Protein AF-A0A6N7H8V3-F1 (afdb_monomer_lite)

Structure (mmCIF, N/CA/C/O backbone):
data_AF-A0A6N7H8V3-F1
#
_entry.id   AF-A0A6N7H8V3-F1
#
loop_
_atom_site.group_PDB
_atom_site.id
_atom_site.type_symbol
_atom_site.label_atom_id
_atom_site.label_alt_id
_atom_site.label_comp_id
_atom_site.label_asym_id
_atom_site.label_entity_id
_atom_site.label_seq_id
_atom_site.pdbx_PDB_ins_code
_atom_site.Cartn_x
_atom_site.Cartn_y
_atom_site.Cartn_z
_atom_site.occupancy
_atom_site.B_iso_or_equiv
_atom_site.auth_seq_id
_atom_site.auth_comp_id
_atom_site.auth_asym_id
_atom_site.auth_atom_id
_atom_site.pdbx_PDB_model_num
ATOM 1 N N . MET A 1 1 ? 5.590 0.222 -13.158 1.00 69.69 1 MET A N 1
ATOM 2 C CA . MET A 1 1 ? 4.796 1.390 -12.684 1.00 69.69 1 MET A CA 1
ATOM 3 C C . MET A 1 1 ? 3.312 1.074 -12.876 1.00 69.69 1 MET A C 1
ATOM 5 O O . MET A 1 1 ? 2.993 0.430 -13.867 1.00 69.69 1 MET A O 1
ATOM 9 N N . TRP A 1 2 ? 2.435 1.458 -11.939 1.00 81.75 2 TRP A N 1
ATOM 10 C CA . TRP A 1 2 ? 0.995 1.142 -11.973 1.00 81.75 2 TRP A CA 1
ATOM 11 C C . TRP A 1 2 ? 0.257 1.861 -13.128 1.00 81.75 2 TRP A C 1
ATOM 13 O O . TRP A 1 2 ? 0.567 3.024 -13.385 1.00 81.75 2 TRP A O 1
ATOM 23 N N . PRO A 1 3 ? -0.699 1.212 -13.825 1.00 81.31 3 PRO A N 1
ATOM 24 C CA . PRO A 1 3 ? -1.340 1.743 -15.036 1.00 81.31 3 PRO A CA 1
ATOM 25 C C . PRO A 1 3 ? -2.416 2.812 -14.770 1.00 81.31 3 PRO A C 1
ATOM 27 O O . PRO A 1 3 ? -2.695 3.622 -15.655 1.00 81.31 3 PRO A O 1
ATOM 30 N N . GLY A 1 4 ? -2.999 2.845 -13.564 1.00 83.00 4 GLY A N 1
ATOM 31 C CA . GLY A 1 4 ? -4.024 3.815 -13.154 1.00 83.00 4 GLY A CA 1
ATOM 32 C C . GLY A 1 4 ? -5.421 3.578 -13.754 1.00 83.00 4 GLY A C 1
ATOM 33 O O . GLY A 1 4 ? -5.671 2.586 -14.439 1.00 83.00 4 GLY A O 1
ATOM 34 N N . HIS A 1 5 ? -6.334 4.531 -13.539 1.00 86.94 5 HIS A N 1
ATOM 35 C CA . HIS A 1 5 ? -7.712 4.533 -14.060 1.00 86.94 5 HIS A CA 1
ATOM 36 C C . HIS A 1 5 ? -8.558 3.368 -13.518 1.00 86.94 5 HIS A C 1
ATOM 38 O O . HIS A 1 5 ? -8.715 3.214 -12.311 1.00 86.94 5 HIS A O 1
ATOM 44 N N . GLY A 1 6 ? -9.147 2.551 -14.400 1.00 86.06 6 GLY A N 1
ATOM 45 C CA . GLY A 1 6 ? -10.011 1.437 -14.008 1.00 86.06 6 GLY A CA 1
ATOM 46 C C . GLY A 1 6 ? -9.293 0.390 -13.155 1.00 86.06 6 GLY A C 1
ATOM 47 O O . GLY A 1 6 ? -9.932 -0.267 -12.336 1.00 86.06 6 GLY A O 1
ATOM 48 N N . ASP A 1 7 ? -7.970 0.274 -13.282 1.00 90.50 7 ASP A N 1
ATOM 49 C CA . ASP A 1 7 ? -7.185 -0.661 -12.480 1.00 90.50 7 ASP A CA 1
ATOM 50 C C . ASP A 1 7 ? -7.051 -0.232 -11.014 1.00 90.50 7 ASP A C 1
ATOM 52 O O . ASP A 1 7 ? -6.832 -1.090 -10.159 1.00 90.50 7 ASP A O 1
ATOM 56 N N . ASP A 1 8 ? -7.296 1.040 -10.676 1.00 91.69 8 ASP A N 1
ATOM 57 C CA . ASP A 1 8 ? -7.287 1.523 -9.285 1.00 91.69 8 ASP A CA 1
ATOM 58 C C . ASP A 1 8 ? -8.380 0.855 -8.433 1.00 91.69 8 ASP A C 1
ATOM 60 O O . ASP A 1 8 ? -8.242 0.723 -7.213 1.00 91.69 8 ASP A O 1
ATOM 64 N N . ALA A 1 9 ? -9.424 0.312 -9.072 1.00 93.31 9 ALA A N 1
ATOM 65 C CA . ALA A 1 9 ? -10.433 -0.509 -8.408 1.00 93.31 9 ALA A CA 1
ATOM 66 C C . ALA A 1 9 ? -9.835 -1.740 -7.697 1.00 93.31 9 ALA A C 1
ATOM 68 O O . ALA A 1 9 ? -10.407 -2.214 -6.718 1.00 93.31 9 ALA A O 1
ATOM 69 N N . ARG A 1 10 ? -8.667 -2.239 -8.128 1.00 93.56 10 ARG A N 1
ATOM 70 C CA . ARG A 1 10 ? -7.961 -3.361 -7.479 1.00 93.56 10 ARG A CA 1
ATOM 71 C C . ARG A 1 10 ? -7.414 -2.968 -6.107 1.00 93.56 10 ARG A C 1
ATOM 73 O O . ARG A 1 10 ? -7.445 -3.777 -5.183 1.00 93.56 10 ARG A O 1
ATOM 80 N N . VAL A 1 11 ? -6.965 -1.720 -5.962 1.00 93.88 11 VAL A N 1
ATOM 81 C CA . VAL A 1 11 ? -6.521 -1.170 -4.674 1.00 93.88 11 VAL A CA 1
ATOM 82 C C . VAL A 1 11 ? -7.718 -1.008 -3.742 1.00 93.88 11 VAL A C 1
ATOM 84 O O . VAL A 1 11 ? -7.650 -1.402 -2.582 1.00 93.88 11 VAL A O 1
ATOM 87 N N . LEU A 1 12 ? -8.845 -0.505 -4.254 1.00 95.44 12 LEU A N 1
ATOM 88 C CA . LEU A 1 12 ? -10.082 -0.397 -3.475 1.00 95.44 12 LEU A CA 1
ATOM 89 C C . LEU A 1 12 ? -10.599 -1.770 -3.023 1.00 95.44 12 LEU A C 1
ATOM 91 O O . LEU A 1 12 ? -10.973 -1.926 -1.864 1.00 95.44 12 LEU A O 1
ATOM 95 N N . ALA A 1 13 ? -10.567 -2.773 -3.904 1.00 95.75 13 ALA A N 1
ATOM 96 C CA . ALA A 1 13 ? -10.930 -4.145 -3.561 1.00 95.75 13 ALA A CA 1
ATOM 97 C C . ALA A 1 13 ? -10.040 -4.710 -2.441 1.00 95.75 13 ALA A C 1
ATOM 99 O O . ALA A 1 13 ? -10.545 -5.352 -1.523 1.00 95.75 13 ALA A O 1
ATOM 100 N N . TRP A 1 14 ? -8.734 -4.420 -2.468 1.00 96.62 14 TRP A N 1
ATOM 101 C CA . TRP A 1 14 ? -7.826 -4.789 -1.381 1.00 96.62 14 TRP A CA 1
ATOM 102 C C . TRP A 1 14 ? -8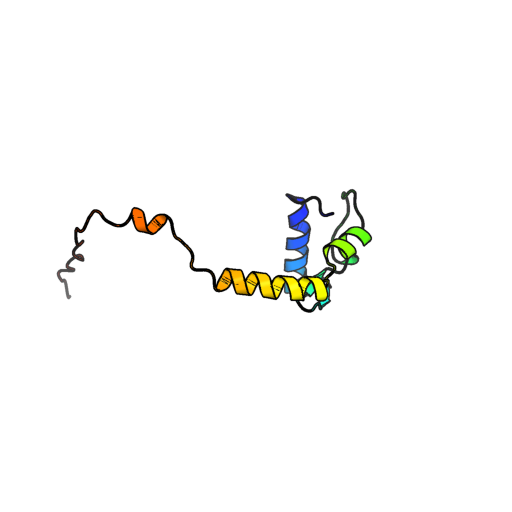.148 -4.062 -0.069 1.00 96.62 14 TRP A C 1
ATOM 104 O O . TRP A 1 14 ? -8.185 -4.704 0.976 1.00 96.62 14 TRP A O 1
ATOM 114 N N . ILE A 1 15 ? -8.445 -2.758 -0.105 1.00 96.69 15 ILE A N 1
ATOM 115 C CA . ILE A 1 15 ? -8.843 -2.000 1.096 1.00 96.69 15 ILE A CA 1
ATOM 116 C C . ILE A 1 15 ? -10.101 -2.609 1.729 1.00 96.69 15 ILE A C 1
ATOM 118 O O . ILE A 1 15 ? -10.140 -2.800 2.943 1.00 96.69 15 ILE A O 1
ATOM 122 N N . ILE A 1 16 ? -11.106 -2.951 0.918 1.00 97.56 16 ILE A N 1
ATOM 123 C CA . ILE A 1 16 ? -12.331 -3.614 1.391 1.00 97.56 16 ILE A CA 1
ATOM 124 C C . ILE A 1 16 ? -11.991 -4.968 2.014 1.00 97.56 16 ILE A C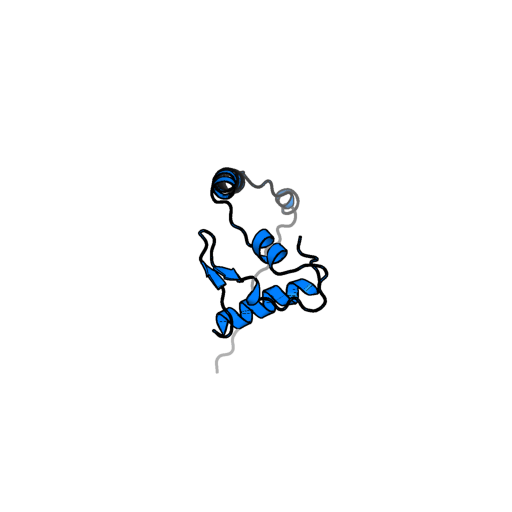 1
ATOM 126 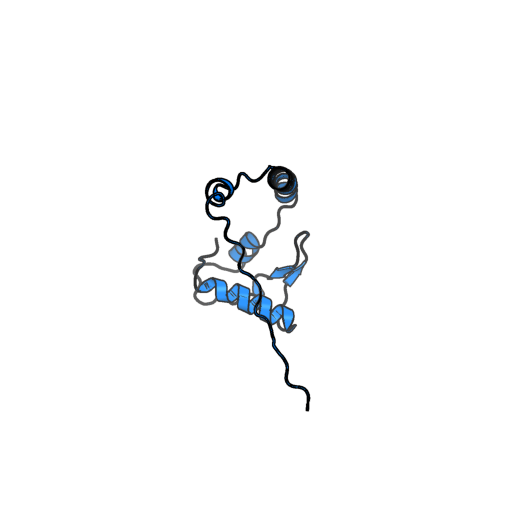O O . ILE A 1 16 ? -12.367 -5.224 3.156 1.00 97.56 16 ILE A O 1
ATOM 130 N N . GLY A 1 17 ? -11.212 -5.800 1.318 1.00 97.44 17 GLY A N 1
ATOM 131 C CA . GLY A 1 17 ? -10.805 -7.100 1.845 1.00 97.44 17 GLY A CA 1
ATOM 132 C C . GLY A 1 17 ? -9.991 -6.996 3.136 1.00 97.44 17 GLY A C 1
ATOM 133 O O . GLY A 1 17 ? -10.091 -7.857 4.005 1.00 97.44 17 GLY A O 1
ATOM 134 N N . TRP A 1 18 ? -9.214 -5.926 3.315 1.00 96.44 18 TRP A N 1
ATOM 135 C CA . TRP A 1 18 ? -8.484 -5.689 4.557 1.00 96.44 18 TRP A CA 1
ATOM 136 C C . TRP A 1 18 ? -9.433 -5.356 5.712 1.00 96.44 18 TRP A C 1
ATOM 138 O O . TRP A 1 18 ? -9.284 -5.918 6.796 1.00 96.44 18 TRP A O 1
ATOM 148 N N . ILE A 1 19 ? -10.435 -4.505 5.472 1.00 96.88 19 ILE A N 1
ATOM 149 C CA . ILE A 1 19 ? -11.478 -4.178 6.458 1.00 96.88 19 ILE A CA 1
ATOM 150 C C . ILE A 1 19 ? -12.277 -5.431 6.845 1.00 96.88 19 ILE A C 1
ATOM 152 O O . ILE A 1 19 ? -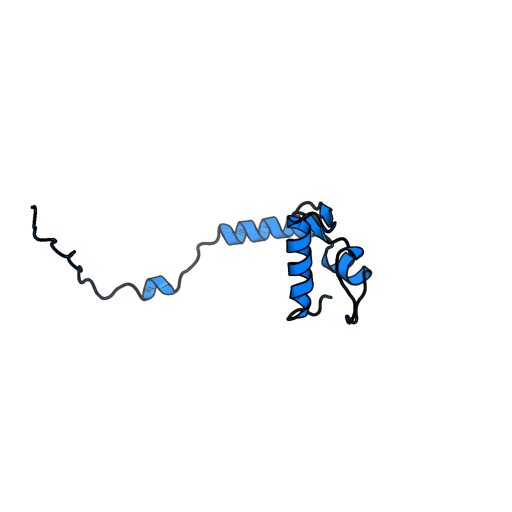12.612 -5.614 8.014 1.00 96.88 19 ILE A O 1
ATOM 156 N N . GLU A 1 20 ? -12.549 -6.310 5.882 1.00 97.81 20 GLU A N 1
ATOM 157 C CA . GLU A 1 20 ? -13.287 -7.562 6.086 1.00 97.81 20 GLU A CA 1
ATOM 158 C C . GLU A 1 20 ? -12.421 -8.715 6.626 1.00 97.81 20 GLU A C 1
ATOM 160 O O . GLU A 1 20 ? -12.949 -9.767 6.981 1.00 97.81 20 GLU A O 1
ATOM 165 N N . GLY A 1 21 ? -11.096 -8.545 6.701 1.00 96.62 21 GLY A N 1
ATOM 166 C CA . GLY A 1 21 ? -10.164 -9.590 7.137 1.00 96.62 21 GLY A CA 1
ATOM 167 C C . GLY A 1 21 ? -9.979 -10.738 6.134 1.00 96.62 21 GLY A C 1
ATOM 168 O O . GLY A 1 21 ? -9.578 -11.833 6.523 1.00 96.62 21 GLY A O 1
ATOM 169 N N . THR A 1 22 ? -10.269 -10.511 4.852 1.00 96.69 22 THR A N 1
ATOM 170 C CA . THR A 1 22 ? -10.201 -11.511 3.771 1.00 96.69 22 THR A CA 1
ATOM 171 C C . THR A 1 22 ? -8.922 -11.432 2.936 1.00 96.69 22 THR A C 1
ATOM 173 O O . THR A 1 22 ? -8.705 -12.270 2.062 1.00 96.69 22 THR A O 1
ATOM 176 N N . THR A 1 23 ? -8.051 -10.456 3.201 1.00 96.12 23 THR A N 1
ATOM 177 C CA . THR A 1 23 ? -6.769 -10.285 2.502 1.00 96.12 23 THR A CA 1
ATOM 178 C C . THR A 1 23 ? -5.632 -9.936 3.463 1.00 96.12 23 THR A C 1
ATOM 180 O O . THR A 1 23 ? -5.863 -9.638 4.638 1.00 96.12 23 THR A O 1
ATOM 183 N N . THR A 1 24 ? -4.394 -9.969 2.968 1.00 94.06 24 THR A N 1
ATOM 184 C CA . THR A 1 24 ? -3.183 -9.684 3.747 1.00 94.06 24 THR A CA 1
ATOM 185 C C . THR A 1 24 ? -2.482 -8.411 3.287 1.00 94.06 24 THR A C 1
ATOM 187 O O . THR A 1 24 ? -2.752 -7.839 2.228 1.00 94.06 24 THR A O 1
ATOM 190 N N . GLY A 1 25 ? -1.563 -7.951 4.123 1.00 94.94 25 GLY A N 1
ATOM 191 C CA . GLY A 1 25 ? -0.642 -6.875 3.818 1.00 94.94 25 GLY A CA 1
ATOM 192 C C . GLY A 1 25 ? 0.435 -6.802 4.887 1.00 94.94 25 GLY A C 1
ATOM 193 O O . GLY A 1 25 ? 0.305 -7.385 5.969 1.00 94.94 25 GLY A O 1
ATOM 194 N N . ARG A 1 26 ? 1.482 -6.038 4.600 1.00 95.12 26 ARG A N 1
ATOM 195 C CA . ARG A 1 26 ? 2.606 -5.828 5.513 1.00 95.12 26 ARG A CA 1
ATOM 196 C C . ARG A 1 26 ? 2.579 -4.428 6.101 1.00 95.12 26 ARG A C 1
ATOM 198 O O . ARG A 1 26 ? 2.177 -3.467 5.443 1.00 95.12 26 ARG A O 1
ATOM 205 N N . ASP A 1 27 ? 3.028 -4.318 7.343 1.00 95.62 27 ASP A N 1
ATOM 206 C CA . ASP A 1 27 ? 3.156 -3.026 8.008 1.00 95.62 27 ASP A CA 1
ATOM 207 C C . ASP A 1 27 ? 4.392 -2.276 7.510 1.00 95.62 27 ASP A C 1
ATOM 209 O O . ASP A 1 27 ? 5.436 -2.859 7.206 1.00 95.62 27 ASP A O 1
ATOM 213 N N . THR A 1 28 ? 4.253 -0.959 7.414 1.00 95.44 28 THR A N 1
ATOM 214 C CA . THR A 1 28 ? 5.312 -0.014 7.062 1.00 95.44 28 THR A CA 1
ATOM 215 C C . THR A 1 28 ? 5.244 1.189 8.005 1.00 95.44 28 THR A C 1
ATOM 217 O O . THR A 1 28 ? 4.212 1.404 8.648 1.00 95.44 28 THR A O 1
ATOM 220 N N . PRO A 1 29 ? 6.293 2.027 8.066 1.00 94.19 29 PRO A N 1
ATOM 221 C CA . PRO A 1 29 ? 6.272 3.240 8.883 1.00 94.19 29 PRO A CA 1
ATOM 222 C C . PRO A 1 29 ? 5.144 4.231 8.547 1.00 94.19 29 PRO A C 1
ATOM 224 O O . PRO A 1 29 ? 4.793 5.044 9.396 1.00 94.19 29 PRO A O 1
ATOM 227 N N . ILE A 1 30 ? 4.571 4.164 7.338 1.00 92.81 30 ILE A N 1
ATOM 228 C CA . ILE A 1 30 ? 3.487 5.052 6.878 1.00 92.81 30 ILE A CA 1
ATOM 229 C C . ILE A 1 30 ? 2.115 4.360 6.831 1.00 92.81 30 ILE A C 1
ATOM 231 O O . ILE A 1 30 ? 1.160 4.910 6.288 1.00 92.81 30 ILE A O 1
ATOM 235 N N . GLY A 1 31 ? 2.005 3.157 7.400 1.00 93.69 31 GLY A N 1
ATOM 236 C CA . GLY A 1 31 ? 0.776 2.364 7.417 1.00 93.69 31 GLY A CA 1
ATOM 237 C C . GLY A 1 31 ? 0.936 1.005 6.744 1.00 93.69 31 GLY A C 1
ATOM 238 O O . GLY A 1 31 ? 2.046 0.542 6.485 1.00 93.69 31 GLY A O 1
ATOM 239 N N . ARG A 1 32 ? -0.182 0.333 6.479 1.00 95.44 32 ARG A N 1
ATOM 240 C CA . ARG A 1 32 ? -0.191 -0.996 5.860 1.00 95.44 32 ARG A CA 1
ATOM 241 C C . ARG A 1 32 ? -0.261 -0.889 4.339 1.00 95.44 32 ARG A C 1
ATOM 243 O O . ARG A 1 32 ? -1.030 -0.094 3.810 1.00 95.44 32 ARG A O 1
ATOM 250 N N . VAL A 1 33 ? 0.515 -1.725 3.655 1.00 95.81 33 VAL A N 1
ATOM 251 C CA . VAL A 1 33 ? 0.534 -1.841 2.188 1.00 95.81 33 VAL A CA 1
ATOM 252 C C . VAL A 1 33 ? 0.215 -3.281 1.767 1.00 95.81 33 VAL A C 1
ATOM 254 O O . VAL A 1 33 ? 0.469 -4.202 2.553 1.00 95.81 33 VAL A O 1
ATOM 257 N N . PRO A 1 34 ? -0.340 -3.512 0.563 1.00 95.19 34 PRO A N 1
ATOM 258 C CA . PRO A 1 34 ? -0.633 -4.860 0.092 1.00 95.19 34 PRO A CA 1
ATOM 259 C C . PRO A 1 34 ? 0.644 -5.683 -0.085 1.00 95.19 34 PRO A C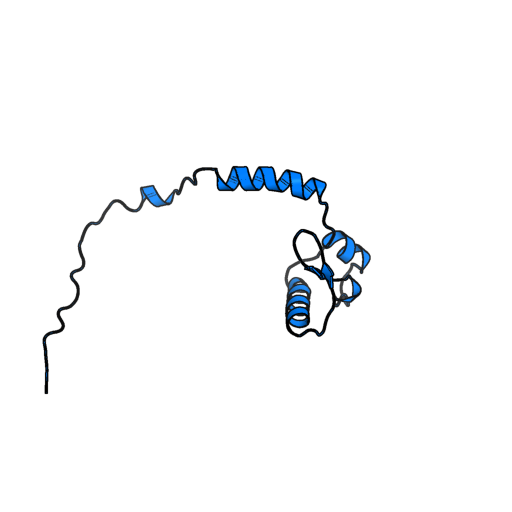 1
ATOM 261 O O . PRO A 1 34 ? 1.671 -5.182 -0.550 1.00 95.19 34 PRO A O 1
ATOM 264 N N . ASP A 1 35 ? 0.554 -6.978 0.210 1.00 91.31 35 ASP A N 1
ATOM 265 C CA . ASP A 1 35 ? 1.497 -7.933 -0.365 1.00 91.31 35 ASP A CA 1
ATOM 266 C C . ASP A 1 35 ? 1.219 -8.053 -1.865 1.00 91.31 35 ASP A C 1
ATOM 268 O O . ASP A 1 35 ? 0.072 -7.969 -2.305 1.00 91.31 35 ASP A O 1
ATOM 272 N N . ALA A 1 36 ? 2.242 -8.316 -2.676 1.00 90.12 36 ALA A N 1
ATOM 273 C CA . ALA A 1 36 ? 2.043 -8.437 -4.120 1.00 90.12 36 ALA A CA 1
ATOM 274 C C . ALA A 1 36 ? 1.047 -9.552 -4.502 1.00 90.12 36 ALA A C 1
ATOM 276 O O . ALA A 1 36 ? 0.331 -9.429 -5.493 1.00 90.12 36 ALA A O 1
ATOM 277 N N . ALA A 1 37 ? 0.968 -10.610 -3.689 1.00 91.00 37 ALA A N 1
ATOM 278 C CA . ALA A 1 37 ? 0.012 -11.706 -3.847 1.00 91.00 37 ALA A CA 1
ATOM 279 C C . ALA A 1 37 ? -1.421 -11.355 -3.398 1.00 91.00 37 ALA A C 1
ATOM 281 O O . ALA A 1 37 ? -2.356 -12.070 -3.746 1.00 91.00 37 ALA A O 1
ATOM 282 N N . ALA A 1 38 ? -1.600 -10.269 -2.640 1.00 93.88 38 ALA A N 1
ATOM 283 C CA . ALA A 1 38 ? -2.899 -9.812 -2.149 1.00 93.88 38 ALA A CA 1
ATOM 284 C C . ALA A 1 38 ? -3.682 -8.999 -3.197 1.00 93.88 38 ALA A C 1
ATOM 286 O O . ALA A 1 38 ? -4.871 -8.736 -3.008 1.00 93.88 38 ALA A O 1
ATOM 287 N N . LEU A 1 39 ? -3.035 -8.603 -4.302 1.00 93.81 39 LEU A N 1
ATOM 288 C CA . LEU A 1 39 ? -3.675 -7.929 -5.427 1.00 93.81 39 LEU A CA 1
ATOM 289 C C . LEU A 1 39 ? -3.980 -8.911 -6.557 1.00 93.81 39 LEU A C 1
ATOM 291 O O . LEU A 1 39 ? -3.148 -9.714 -6.972 1.00 93.81 39 LEU A O 1
ATOM 295 N N . PHE A 1 40 ? -5.174 -8.784 -7.129 1.00 91.44 40 PHE A N 1
ATOM 296 C CA . PHE A 1 40 ? -5.511 -9.462 -8.373 1.00 91.44 40 PHE A CA 1
ATOM 297 C C . PHE A 1 40 ? -4.790 -8.769 -9.535 1.00 91.44 40 PHE A C 1
ATOM 299 O O . PHE A 1 40 ? -5.099 -7.618 -9.837 1.00 91.44 40 PHE A O 1
ATOM 306 N N . LEU A 1 41 ? -3.852 -9.454 -10.198 1.00 91.75 41 LEU A N 1
ATOM 307 C CA . LEU A 1 41 ? -3.033 -8.887 -11.288 1.00 91.75 41 LEU A CA 1
ATOM 308 C C . LEU A 1 41 ? -3.370 -9.439 -12.681 1.00 91.75 41 LEU A C 1
ATOM 310 O O . LEU A 1 41 ? -2.777 -9.027 -13.673 1.00 91.75 41 LEU A O 1
ATOM 314 N N . THR A 1 42 ? -4.335 -10.353 -12.792 1.00 91.56 42 THR A N 1
ATOM 315 C CA . THR A 1 42 ? -4.725 -10.925 -14.088 1.00 91.56 42 THR A CA 1
ATOM 316 C C . THR A 1 42 ? -5.149 -9.827 -15.063 1.00 91.56 42 THR A C 1
ATOM 318 O O . THR A 1 42 ? -5.899 -8.910 -14.702 1.00 91.56 42 THR A O 1
ATOM 321 N N . GLY A 1 43 ? -4.665 -9.941 -16.302 1.00 89.94 43 GLY A N 1
ATOM 322 C CA . GLY A 1 43 ? -4.925 -8.987 -17.381 1.00 89.94 43 GLY A CA 1
ATOM 323 C C . GLY A 1 43 ? -4.028 -7.747 -17.368 1.00 89.94 43 GLY A C 1
ATOM 324 O O . GLY A 1 43 ? -4.179 -6.903 -18.244 1.00 89.94 43 GLY A O 1
ATOM 325 N N . LEU A 1 44 ? -3.099 -7.630 -16.413 1.00 88.88 44 LEU A N 1
ATOM 326 C CA . LEU A 1 44 ? -2.133 -6.536 -16.359 1.00 88.88 44 LEU A CA 1
ATOM 327 C C . LEU A 1 44 ? -0.839 -6.907 -17.084 1.00 88.88 44 LEU A C 1
ATOM 329 O O . LEU A 1 44 ? -0.408 -8.057 -17.074 1.00 88.88 44 LEU A O 1
ATOM 333 N N . ALA A 1 45 ? -0.194 -5.906 -17.684 1.00 87.38 45 ALA A N 1
ATOM 334 C CA . ALA A 1 45 ? 1.100 -6.064 -18.352 1.00 87.38 45 ALA A CA 1
ATOM 335 C C . ALA A 1 45 ? 2.294 -6.137 -17.375 1.00 87.38 45 ALA A C 1
ATOM 337 O O . ALA A 1 45 ? 3.441 -6.204 -17.811 1.00 87.38 45 ALA A O 1
ATOM 338 N N . PHE A 1 46 ? 2.036 -6.092 -16.067 1.00 85.19 46 PHE A N 1
ATOM 339 C CA . PHE A 1 46 ? 3.039 -6.063 -15.007 1.00 85.19 46 PHE A CA 1
ATOM 340 C C . PHE A 1 46 ? 2.754 -7.138 -13.957 1.00 85.19 46 PHE A C 1
ATOM 342 O O . PHE A 1 46 ? 1.656 -7.696 -13.899 1.00 85.19 46 PHE A O 1
ATOM 349 N N . GLY A 1 47 ? 3.755 -7.435 -13.129 1.00 90.50 47 GLY A N 1
ATOM 350 C CA . GLY A 1 47 ? 3.713 -8.566 -12.207 1.00 90.50 47 GLY A CA 1
ATOM 351 C C . GLY A 1 47 ? 3.890 -8.195 -10.734 1.00 90.50 47 GLY A C 1
ATOM 352 O O . GLY A 1 47 ? 3.945 -7.020 -10.367 1.00 90.50 47 GLY A O 1
ATOM 353 N N . PRO A 1 48 ? 4.037 -9.210 -9.866 1.00 91.50 48 PRO A N 1
ATOM 354 C CA . PRO A 1 48 ? 4.253 -9.013 -8.435 1.00 91.50 48 PRO A CA 1
ATOM 355 C C . PRO A 1 48 ? 5.456 -8.120 -8.096 1.00 91.50 48 PRO A C 1
ATOM 357 O O . PRO A 1 48 ? 5.412 -7.371 -7.126 1.00 91.50 48 PRO A O 1
ATOM 360 N N . ALA A 1 49 ? 6.523 -8.165 -8.902 1.00 91.25 49 ALA A N 1
ATOM 361 C CA . ALA A 1 49 ? 7.706 -7.328 -8.704 1.00 91.25 49 ALA A CA 1
ATOM 362 C C . ALA A 1 49 ? 7.391 -5.828 -8.837 1.00 91.25 49 ALA A C 1
ATOM 364 O O . ALA A 1 49 ? 7.873 -5.025 -8.040 1.00 91.25 49 ALA A O 1
ATOM 365 N N . ASP A 1 50 ? 6.534 -5.456 -9.790 1.00 91.12 50 ASP A N 1
ATOM 366 C CA . ASP A 1 50 ? 6.102 -4.072 -9.979 1.00 91.12 50 ASP A CA 1
ATOM 367 C C . ASP A 1 50 ? 5.237 -3.580 -8.818 1.00 91.12 50 ASP A C 1
ATOM 369 O O . ASP A 1 50 ? 5.357 -2.424 -8.415 1.00 91.12 50 ASP A O 1
ATOM 373 N N . VAL A 1 51 ? 4.400 -4.453 -8.247 1.00 90.88 51 VAL A N 1
ATOM 374 C CA . VAL A 1 51 ? 3.614 -4.137 -7.044 1.00 90.88 51 VAL A CA 1
ATOM 375 C C . VAL A 1 51 ? 4.526 -3.932 -5.842 1.00 90.88 51 VAL A C 1
ATOM 377 O O . VAL A 1 51 ? 4.359 -2.959 -5.105 1.00 90.88 51 VAL A O 1
ATOM 380 N N . SER A 1 52 ? 5.511 -4.815 -5.660 1.00 90.81 52 SER A N 1
ATOM 381 C CA . SER A 1 52 ? 6.506 -4.690 -4.593 1.00 90.81 52 SER A CA 1
ATOM 382 C C . SER A 1 52 ? 7.290 -3.386 -4.703 1.00 90.81 52 SER A C 1
ATOM 384 O O . SER A 1 52 ? 7.483 -2.720 -3.691 1.00 90.81 52 SER A O 1
ATOM 386 N N . ALA A 1 53 ? 7.691 -2.998 -5.918 1.00 91.31 53 ALA A N 1
ATOM 387 C CA . ALA A 1 53 ? 8.363 -1.728 -6.168 1.00 91.31 53 ALA A CA 1
ATOM 388 C C . ALA A 1 53 ? 7.442 -0.527 -5.895 1.00 91.31 53 ALA A C 1
ATOM 390 O O . ALA A 1 53 ? 7.846 0.407 -5.213 1.00 91.31 53 ALA A O 1
ATOM 391 N N . ALA A 1 54 ? 6.192 -0.566 -6.367 1.00 90.56 54 ALA A N 1
ATOM 392 C CA . ALA A 1 54 ? 5.220 0.510 -6.154 1.00 90.56 54 ALA A CA 1
ATOM 393 C C . ALA A 1 54 ? 4.804 0.677 -4.682 1.00 90.56 54 ALA A C 1
ATOM 395 O O . ALA A 1 54 ? 4.424 1.769 -4.274 1.00 90.56 54 ALA A O 1
ATOM 396 N N . SER A 1 55 ? 4.871 -0.397 -3.892 1.00 91.38 55 SER A N 1
ATOM 397 C CA . SER A 1 55 ? 4.520 -0.404 -2.465 1.00 91.38 55 SER A CA 1
ATOM 398 C C . SER A 1 55 ? 5.746 -0.291 -1.548 1.00 91.38 55 SER A C 1
ATOM 400 O O . SER A 1 55 ? 5.633 -0.470 -0.329 1.00 91.38 55 SER A O 1
ATOM 402 N N . ALA A 1 56 ? 6.938 -0.078 -2.108 1.00 91.94 56 ALA A N 1
ATOM 403 C CA . ALA A 1 56 ? 8.155 0.117 -1.333 1.00 91.94 56 ALA A CA 1
ATOM 404 C C . ALA A 1 56 ? 8.092 1.450 -0.573 1.00 91.94 56 ALA A C 1
ATOM 406 O O . ALA A 1 56 ? 7.550 2.434 -1.065 1.00 91.94 56 ALA A O 1
ATOM 407 N N . VAL A 1 57 ? 8.642 1.465 0.641 1.00 93.81 57 VAL A N 1
ATOM 408 C CA . VAL A 1 57 ? 8.721 2.669 1.475 1.00 93.81 57 VAL A CA 1
ATOM 409 C C . VAL A 1 57 ? 10.187 2.923 1.773 1.00 93.81 57 VAL A C 1
ATOM 411 O O . VAL A 1 57 ? 10.802 2.152 2.510 1.00 93.81 57 VAL A O 1
ATOM 414 N N . ASP A 1 58 ? 10.730 3.987 1.190 1.00 94.56 58 ASP A N 1
ATOM 415 C CA . ASP A 1 58 ? 12.064 4.489 1.497 1.00 94.56 58 ASP A CA 1
ATOM 416 C C . ASP A 1 58 ? 11.970 5.477 2.668 1.00 94.56 58 ASP A C 1
ATOM 418 O O . ASP A 1 58 ? 11.321 6.525 2.599 1.00 94.56 58 ASP A O 1
ATOM 422 N N . THR A 1 59 ? 12.577 5.113 3.796 1.00 93.38 59 THR A N 1
ATOM 423 C CA . THR A 1 59 ? 12.518 5.916 5.021 1.00 93.38 59 THR A CA 1
ATOM 424 C C . THR A 1 59 ? 13.403 7.154 4.976 1.00 93.38 59 THR A C 1
ATOM 426 O O . THR A 1 59 ? 13.119 8.119 5.692 1.00 93.38 59 THR A O 1
ATOM 429 N N . ASP A 1 60 ? 14.467 7.135 4.175 1.00 93.81 60 ASP A N 1
ATOM 430 C CA . ASP A 1 60 ? 15.378 8.269 4.040 1.00 93.81 60 ASP A CA 1
ATOM 431 C C . ASP A 1 60 ? 14.753 9.330 3.133 1.00 93.81 60 ASP A C 1
ATOM 433 O O . ASP A 1 60 ? 14.714 10.507 3.505 1.00 93.81 60 ASP A O 1
ATOM 437 N N . GLU A 1 61 ? 14.146 8.906 2.019 1.00 92.69 61 GLU A N 1
ATOM 438 C CA . GLU A 1 61 ? 13.312 9.772 1.177 1.00 92.69 61 GLU A CA 1
ATOM 439 C C . GLU A 1 61 ? 12.140 10.351 1.983 1.00 92.69 61 GLU A C 1
ATOM 441 O O . GLU A 1 61 ? 11.937 11.568 2.014 1.00 92.69 61 GLU A O 1
ATOM 446 N N . GLY A 1 62 ? 11.428 9.504 2.734 1.00 91.06 62 GLY A N 1
ATOM 447 C CA . GLY A 1 62 ? 10.319 9.939 3.583 1.00 91.06 62 GLY A CA 1
ATOM 448 C C . GLY A 1 62 ? 10.726 10.990 4.624 1.00 91.06 62 GLY A C 1
ATOM 449 O O . GLY A 1 62 ? 9.983 11.939 4.872 1.00 91.06 62 GLY A O 1
ATOM 4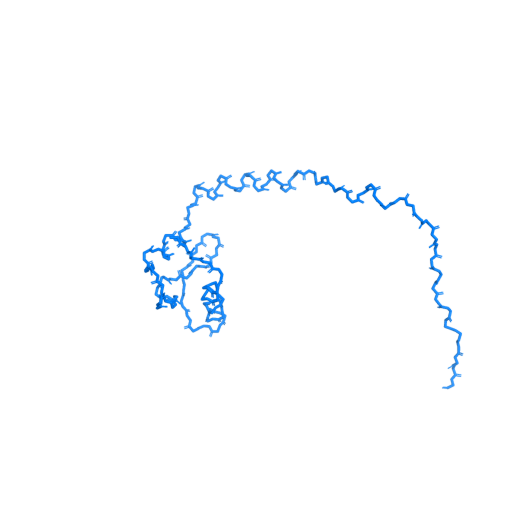50 N N . ARG A 1 63 ? 11.923 10.883 5.216 1.00 93.06 63 ARG A N 1
ATOM 451 C CA . ARG A 1 63 ? 12.433 11.880 6.174 1.00 93.06 63 ARG A CA 1
ATOM 452 C C . ARG A 1 63 ? 12.718 13.226 5.509 1.00 93.06 63 ARG A C 1
ATOM 454 O O . ARG A 1 63 ? 12.459 14.269 6.118 1.00 93.06 63 ARG A O 1
ATOM 461 N N . ALA A 1 64 ? 13.247 13.213 4.287 1.00 92.88 64 ALA A N 1
ATOM 462 C CA . ALA A 1 64 ? 13.447 14.433 3.515 1.00 92.88 64 ALA A CA 1
ATOM 463 C C . ALA A 1 64 ? 12.098 15.106 3.195 1.00 92.88 64 ALA A C 1
ATOM 465 O O . ALA A 1 64 ? 11.960 16.317 3.390 1.00 92.88 64 ALA A O 1
ATOM 466 N N . GLU A 1 65 ? 11.084 14.317 2.826 1.00 91.88 65 GLU A N 1
ATOM 467 C CA . GLU A 1 65 ? 9.732 14.803 2.521 1.00 91.88 65 GLU A CA 1
ATOM 468 C C . GLU A 1 65 ? 9.041 15.434 3.738 1.00 91.88 65 GLU A C 1
ATOM 470 O O . GLU A 1 65 ? 8.429 16.495 3.616 1.00 91.88 65 GLU A O 1
ATOM 475 N N . VAL A 1 66 ? 9.194 14.865 4.942 1.00 92.94 66 VAL A N 1
ATOM 476 C CA . VAL A 1 66 ? 8.635 15.457 6.177 1.00 92.94 66 VAL A CA 1
ATOM 477 C C . VAL A 1 66 ? 9.078 16.914 6.351 1.00 92.94 66 VAL A C 1
ATOM 479 O O . VAL A 1 66 ? 8.256 17.772 6.672 1.00 92.94 66 VAL A O 1
ATOM 482 N N . SER A 1 67 ? 10.344 17.229 6.066 1.00 90.19 67 SER A N 1
ATOM 483 C CA . SER A 1 67 ? 10.854 18.606 6.163 1.00 90.19 67 SER A CA 1
ATOM 484 C C . SER A 1 67 ? 10.170 19.554 5.164 1.00 90.19 67 SER A C 1
ATOM 486 O O . SER A 1 67 ? 9.901 20.717 5.485 1.00 90.19 67 SER A O 1
ATOM 488 N N . LEU A 1 68 ? 9.851 19.062 3.961 1.00 91.25 68 LEU A N 1
ATOM 489 C CA . LEU A 1 68 ? 9.135 19.812 2.926 1.00 91.25 68 LEU A CA 1
ATOM 490 C C . LEU A 1 68 ? 7.667 20.026 3.301 1.00 91.25 68 LEU A C 1
ATOM 492 O O . LEU A 1 68 ? 7.171 21.154 3.225 1.00 91.25 68 LEU A O 1
ATOM 496 N N . VAL A 1 69 ? 6.989 18.975 3.766 1.00 90.06 69 VAL A N 1
ATOM 497 C CA . VAL A 1 69 ? 5.589 19.034 4.211 1.00 90.06 69 VAL A CA 1
ATOM 498 C C . VAL A 1 69 ? 5.438 20.013 5.366 1.00 90.06 69 VAL A C 1
ATOM 500 O O . VAL A 1 69 ? 4.538 20.853 5.357 1.00 90.06 69 VAL A O 1
ATOM 503 N N . GLU A 1 70 ? 6.343 19.978 6.339 1.00 91.31 70 GLU A N 1
ATOM 504 C CA . GLU A 1 70 ? 6.324 20.938 7.433 1.00 91.31 70 GLU A CA 1
ATOM 505 C C . GLU A 1 70 ? 6.500 22.391 6.958 1.00 91.31 70 GLU A C 1
ATOM 507 O O . GLU A 1 70 ? 5.838 23.299 7.469 1.00 91.31 70 GLU A O 1
ATOM 512 N N . SER A 1 71 ? 7.381 22.624 5.980 1.00 87.94 71 SER A N 1
ATOM 513 C CA . SER A 1 71 ? 7.546 23.939 5.353 1.00 87.94 71 SER A CA 1
ATOM 514 C C . SER A 1 71 ? 6.253 24.398 4.669 1.00 87.94 71 SER A C 1
ATOM 516 O O . SER A 1 71 ? 5.811 25.530 4.882 1.00 87.94 71 SER A O 1
ATOM 518 N N . LEU A 1 72 ? 5.590 23.504 3.924 1.00 87.19 72 LEU A N 1
ATOM 519 C CA . LEU A 1 72 ? 4.311 23.772 3.263 1.00 87.19 72 LEU A CA 1
ATOM 520 C C . LEU A 1 72 ? 3.201 24.113 4.266 1.00 87.19 72 LEU A C 1
ATOM 522 O O . LEU A 1 72 ? 2.470 25.080 4.062 1.00 87.19 72 LEU A O 1
ATOM 526 N N . VAL A 1 73 ? 3.084 23.350 5.356 1.00 89.81 73 VAL A N 1
ATOM 527 C CA . VAL A 1 73 ? 2.074 23.580 6.403 1.00 89.81 73 VAL A CA 1
ATOM 528 C C . VAL A 1 73 ? 2.280 24.932 7.091 1.00 89.81 73 VAL A C 1
ATOM 530 O O . VAL A 1 73 ? 1.306 25.601 7.431 1.00 89.81 73 VAL A O 1
ATOM 533 N N . ARG A 1 74 ? 3.535 25.364 7.265 1.00 88.62 74 ARG A N 1
ATOM 534 C CA . ARG A 1 74 ? 3.876 26.670 7.851 1.00 88.62 74 ARG A CA 1
ATOM 535 C C . ARG A 1 74 ? 3.756 27.836 6.864 1.00 88.62 74 ARG A C 1
ATOM 537 O O . ARG A 1 74 ? 3.788 28.988 7.296 1.00 88.62 74 ARG A O 1
ATOM 544 N N . HIS A 1 75 ? 3.616 27.578 5.562 1.00 84.31 75 HIS A N 1
ATOM 545 C CA . HIS A 1 75 ? 3.529 28.637 4.563 1.00 84.31 75 HIS A CA 1
ATOM 546 C C . HIS A 1 75 ? 2.142 29.310 4.582 1.00 84.31 75 HIS A C 1
ATOM 548 O O . HIS A 1 75 ? 1.123 28.630 4.428 1.00 84.31 75 HIS A O 1
ATOM 554 N N . PRO A 1 76 ? 2.054 30.647 4.731 1.00 82.19 76 PRO A N 1
ATOM 555 C CA . PRO A 1 76 ? 0.773 31.343 4.732 1.00 82.19 76 PRO A CA 1
ATOM 556 C C . PRO A 1 76 ? 0.077 31.179 3.377 1.00 82.19 76 PRO A C 1
ATOM 558 O O . PRO A 1 76 ? 0.568 31.637 2.343 1.00 82.19 76 PRO A O 1
ATOM 561 N N . ARG A 1 77 ? -1.095 30.530 3.368 1.00 78.81 77 ARG A N 1
ATOM 562 C CA . ARG A 1 77 ? -1.878 30.364 2.140 1.00 78.81 77 ARG A CA 1
ATOM 563 C C . ARG A 1 77 ? -2.411 31.724 1.692 1.00 78.81 77 ARG A C 1
ATOM 565 O O . ARG A 1 77 ? -3.317 32.269 2.313 1.00 78.81 77 ARG A O 1
ATOM 572 N N . ARG A 1 78 ? -1.906 32.259 0.579 1.00 61.81 78 ARG A N 1
ATOM 573 C CA . ARG A 1 78 ? -2.569 33.379 -0.103 1.00 61.81 78 ARG A CA 1
ATOM 574 C C . ARG A 1 78 ? -3.837 32.863 -0.774 1.00 61.81 78 ARG A C 1
ATOM 576 O O . ARG A 1 78 ? -3.763 32.249 -1.836 1.00 61.81 78 ARG A O 1
ATOM 583 N N . SER A 1 79 ? -4.998 33.105 -0.172 1.00 55.72 79 SER A N 1
ATOM 584 C CA . SER A 1 79 ? -6.264 32.848 -0.849 1.00 55.72 79 SER A CA 1
ATOM 585 C C . SER A 1 79 ? -6.560 34.002 -1.820 1.00 55.72 79 SER A C 1
ATOM 587 O O . SER A 1 79 ? -6.634 35.170 -1.449 1.00 55.72 79 SER A O 1
ATOM 589 N N . THR A 1 80 ? -6.729 33.692 -3.107 1.00 55.12 80 THR A N 1
ATOM 590 C CA . THR A 1 80 ? -7.228 34.655 -4.112 1.00 55.12 80 THR A CA 1
ATOM 591 C C . THR A 1 80 ? -8.687 35.061 -3.832 1.00 55.12 80 THR A C 1
ATOM 593 O O . THR A 1 80 ? -9.182 36.030 -4.404 1.00 55.12 80 THR A O 1
ATOM 596 N N . LEU A 1 81 ? -9.362 34.351 -2.920 1.00 53.75 81 LEU A N 1
ATOM 597 C CA . LEU A 1 81 ? -10.775 34.501 -2.578 1.00 53.75 81 LEU A CA 1
ATOM 598 C C . LEU A 1 81 ? -11.071 35.726 -1.690 1.00 53.75 81 LEU A C 1
ATOM 600 O O . LEU A 1 81 ? -12.179 36.255 -1.733 1.00 53.75 81 LEU A O 1
ATOM 604 N N . GLU A 1 82 ? -10.085 36.241 -0.951 1.00 53.59 82 GLU A N 1
ATOM 605 C CA . GLU A 1 82 ? -10.261 37.422 -0.086 1.00 53.59 82 GLU A CA 1
ATOM 606 C C . GLU A 1 82 ? -10.467 38.735 -0.859 1.00 53.59 82 GLU A C 1
ATOM 608 O O . GLU A 1 82 ? -10.999 39.696 -0.309 1.00 53.59 82 GLU A O 1
ATOM 613 N N . ARG A 1 83 ? -10.134 38.786 -2.157 1.00 52.41 83 ARG A N 1
ATOM 614 C CA . ARG A 1 83 ? -10.400 39.973 -2.991 1.00 52.41 83 ARG A CA 1
ATOM 615 C C . ARG A 1 83 ? -11.856 40.106 -3.448 1.00 52.41 83 ARG A C 1
ATOM 617 O O . ARG A 1 83 ? -12.231 41.183 -3.904 1.00 52.41 83 ARG A O 1
ATOM 624 N N . SER A 1 84 ? -12.669 39.056 -3.328 1.00 55.81 84 SER A N 1
ATOM 625 C CA . SER A 1 84 ? -14.022 39.023 -3.910 1.00 55.81 84 SER A CA 1
ATOM 626 C C . SER A 1 84 ? -15.149 39.179 -2.886 1.00 55.81 84 SER A C 1
ATOM 628 O O . SER A 1 84 ? -16.270 39.511 -3.264 1.00 55.81 84 SER A O 1
ATOM 630 N N . VAL A 1 85 ? -14.890 38.967 -1.593 1.00 56.53 85 VAL A N 1
ATOM 631 C CA . VAL A 1 85 ? -15.914 39.075 -0.537 1.00 56.53 85 VAL A CA 1
ATOM 632 C C . VAL A 1 85 ? -15.793 40.433 0.142 1.00 56.53 85 VAL A C 1
ATOM 634 O O . VAL A 1 85 ? -15.334 40.580 1.267 1.00 56.53 85 VAL A O 1
ATOM 637 N N . GLY A 1 86 ? -16.185 41.461 -0.600 1.00 51.81 86 GLY A N 1
ATOM 638 C CA . GLY A 1 86 ? -16.109 42.842 -0.143 1.00 51.81 86 GLY A CA 1
ATOM 639 C C . GLY A 1 86 ? -17.067 43.758 -0.884 1.00 51.81 86 GLY A C 1
ATOM 640 O O . GLY A 1 86 ? -16.684 44.871 -1.202 1.00 51.81 86 GLY A O 1
ATOM 641 N N . ARG A 1 87 ? -18.282 43.303 -1.229 1.00 55.88 87 ARG A N 1
ATOM 642 C CA . ARG A 1 87 ? -19.373 44.170 -1.719 1.00 55.88 87 ARG A CA 1
ATOM 643 C C . ARG A 1 87 ? -20.707 43.423 -1.737 1.00 55.88 87 ARG A C 1
ATOM 645 O O . ARG A 1 87 ? -21.104 42.922 -2.773 1.00 55.88 87 ARG A O 1
ATOM 652 N N . THR A 1 88 ? -21.371 43.364 -0.583 1.00 49.41 88 THR A N 1
ATOM 653 C CA . THR A 1 88 ? -22.818 43.623 -0.400 1.00 49.41 88 THR A CA 1
ATOM 654 C C . THR A 1 88 ? -23.189 43.287 1.040 1.00 49.41 88 THR A C 1
ATOM 656 O O . THR A 1 88 ? -23.560 42.163 1.363 1.00 49.41 88 THR A O 1
ATOM 659 N N . GLY A 1 89 ? -23.086 44.280 1.922 1.00 56.59 89 GLY A N 1
ATOM 660 C CA . GLY A 1 89 ? -23.755 44.235 3.214 1.00 56.59 89 GLY A CA 1
ATOM 661 C C . GLY A 1 89 ? -25.252 44.436 3.005 1.00 56.59 89 GLY A C 1
ATOM 662 O O . GLY A 1 89 ? -25.697 45.549 2.736 1.00 56.59 89 GLY A O 1
ATOM 663 N N . ARG A 1 90 ? -26.038 43.367 3.128 1.00 46.50 90 ARG A N 1
ATOM 664 C CA . ARG A 1 90 ? -27.465 43.475 3.442 1.00 46.50 90 ARG A CA 1
ATOM 665 C C . ARG A 1 90 ? -27.797 42.402 4.480 1.00 46.50 90 ARG A C 1
ATOM 667 O O . ARG A 1 90 ? -27.754 41.223 4.135 1.00 46.50 90 ARG A O 1
ATOM 674 N N . PRO A 1 91 ? -28.082 42.770 5.741 1.00 50.34 91 PRO A N 1
ATOM 675 C CA . PRO A 1 91 ? -28.476 41.797 6.751 1.00 50.34 91 PRO A CA 1
ATOM 676 C C . PRO A 1 91 ? -29.804 41.151 6.342 1.00 50.34 91 PRO A C 1
ATOM 678 O O . PRO A 1 91 ? -30.791 41.852 6.112 1.00 50.34 91 PRO A O 1
ATOM 681 N N . VAL A 1 92 ? -29.836 39.824 6.233 1.00 55.03 92 VAL A N 1
ATOM 682 C CA . VAL A 1 92 ? -31.089 39.066 6.142 1.00 55.03 92 VAL A CA 1
ATOM 683 C C . VAL A 1 92 ? -31.613 38.904 7.565 1.00 55.03 92 VAL A C 1
ATOM 685 O O . VAL A 1 92 ? -30.967 38.272 8.396 1.00 55.03 92 VAL A O 1
ATOM 688 N N . ALA A 1 93 ? -32.758 39.518 7.862 1.00 56.16 93 ALA A N 1
ATOM 689 C CA . ALA A 1 93 ? -33.433 39.339 9.142 1.00 56.16 93 ALA A CA 1
ATOM 690 C C . ALA A 1 93 ? -34.051 37.926 9.223 1.00 56.16 93 ALA A C 1
ATOM 692 O O . ALA A 1 93 ? -34.608 37.462 8.224 1.00 56.16 93 ALA A O 1
ATOM 693 N N . PRO A 1 94 ? -33.982 37.240 10.378 1.00 47.53 94 PRO A N 1
ATOM 694 C CA . PRO A 1 94 ? -34.601 35.928 10.546 1.00 47.53 94 PRO A CA 1
ATOM 695 C C . PRO A 1 94 ? -36.141 36.027 10.552 1.00 47.53 94 PRO A C 1
ATOM 697 O O . PRO A 1 94 ? -36.687 37.049 10.986 1.00 47.53 94 PRO A O 1
ATOM 700 N N . PRO A 1 95 ? -36.861 34.987 10.083 1.00 53.75 95 PRO A N 1
ATOM 701 C CA . PRO A 1 95 ? -38.320 34.990 10.053 1.00 53.75 95 PRO A CA 1
ATOM 702 C C . PRO A 1 95 ? -38.903 34.985 11.472 1.00 53.75 95 PRO A C 1
ATOM 704 O O . PRO A 1 95 ? -38.468 34.231 12.342 1.00 53.75 95 PRO A O 1
ATOM 707 N N . ARG A 1 96 ? -39.910 35.837 11.703 1.00 49.69 96 ARG A N 1
ATOM 708 C CA . ARG A 1 96 ? -40.705 35.832 12.935 1.00 49.69 96 ARG A CA 1
ATOM 709 C C . ARG A 1 96 ? -41.690 34.670 12.876 1.00 49.69 96 ARG A C 1
ATOM 711 O O . ARG A 1 96 ? -42.560 34.646 12.011 1.00 49.69 96 ARG A O 1
ATOM 718 N N . HIS A 1 97 ? -41.551 33.720 13.792 1.00 47.81 97 HIS A N 1
ATOM 719 C CA . HIS A 1 97 ? -42.591 32.733 14.053 1.00 47.81 97 HIS A CA 1
ATOM 720 C C . HIS A 1 97 ? -43.617 33.360 14.999 1.00 47.81 97 HIS A C 1
ATOM 722 O O . HIS A 1 97 ? -43.472 33.283 16.217 1.00 47.81 97 HIS A O 1
ATOM 728 N N . ASP A 1 98 ? -44.638 34.001 14.435 1.00 52.16 98 ASP A N 1
ATOM 729 C CA . ASP A 1 98 ? -45.820 34.378 15.205 1.00 52.16 98 ASP A CA 1
ATOM 730 C C . ASP A 1 98 ? -46.697 33.133 15.418 1.00 52.16 98 ASP A C 1
ATOM 732 O O . ASP A 1 98 ? -47.307 32.608 14.493 1.00 52.16 98 ASP A O 1
ATOM 736 N N . THR A 1 99 ? -46.664 32.654 16.664 1.00 48.38 99 THR A N 1
ATOM 737 C CA . THR A 1 99 ? -47.749 32.088 17.488 1.00 48.38 99 THR A CA 1
ATOM 738 C C . THR A 1 99 ? -48.857 31.274 16.812 1.00 48.38 99 THR A C 1
ATOM 740 O O . THR A 1 99 ? -49.653 31.812 16.053 1.00 48.38 99 THR A O 1
ATOM 743 N N . LEU A 1 100 ? -49.063 30.043 17.302 1.00 43.59 100 LEU A N 1
ATOM 744 C CA . LEU A 1 100 ? -50.364 29.617 17.844 1.00 43.59 100 LEU A CA 1
ATOM 745 C C . LEU A 1 100 ? -50.188 28.419 18.792 1.00 43.59 100 LEU A C 1
ATOM 747 O O . LEU A 1 100 ? -50.060 27.273 18.377 1.00 43.59 100 LEU A O 1
ATOM 751 N N . MET A 1 101 ? -50.180 28.736 20.090 1.00 43.53 101 MET A N 1
ATOM 752 C CA . MET A 1 101 ? -50.610 27.833 21.158 1.00 43.53 101 MET A CA 1
ATOM 753 C C . MET A 1 101 ? -52.061 27.407 20.903 1.00 43.53 101 MET A C 1
ATOM 755 O O . MET A 1 101 ? -52.919 28.276 20.725 1.00 43.53 101 MET A O 1
ATOM 759 N N . ARG A 1 102 ? -52.336 26.104 20.976 1.00 51.25 102 ARG A N 1
ATOM 760 C CA . ARG A 1 102 ? -53.534 25.541 21.609 1.00 51.25 102 ARG A CA 1
ATOM 761 C C . ARG A 1 102 ? -53.256 24.122 22.075 1.00 51.25 102 ARG A C 1
ATOM 763 O O . ARG A 1 102 ? -52.605 23.385 21.306 1.00 51.25 102 ARG A O 1
#

Foldseek 3Di:
DDPDDPQCVQVVVLVVCVVVVNFDFDADPVGTAHQLVRTDCPPHPDGNVVSCVVRDDDVVVVVVVVVVVVVVVPDDDDDPCVVPPDDDDDDDDDDDPDDDDD

Radius of gyration: 25.33 Å; chains: 1; bounding box: 69×56×40 Å

pLDDT: mean 81.84, std 17.53, range [43.53, 97.81]

Secondary structure (DSSP, 8-state):
----GGGGHHHHHHHHHHHHT-S-EEEETTEEEE-GGGS--TT-S--HHHHHHHT---HHHHHHHHHHHHHHHHS----GGGGTS-S-----PPPP------

Sequence (102 aa):
MWPGHGDDARVLAWIIGWIEGTTTGRDTPIGRVPDAAALFLTGLAFGPADVSAASAVDTDEGRAEVSLVESLVRHPRRSTLERSVGRTGRPVAPPRHDTLMR